Protein AF-A0A1H0ECX8-F1 (afdb_monomer_lite)

Organism: NCBI:txid206665

Secondary structure (DSSP, 8-state):
--HHHHHHHHHHHHHHHHHHTT-HHHHHHHHHHHHHHHHHHHHTT---HHHHHHHHHHHHHHHHHHHHHHHHHHHHHHHHHHHHHHHHHHHHHHS---TTTTS-----

Radius of gyration: 27.7 Å; chains: 1; bounding box: 47×52×80 Å

Sequence (108 aa):
MSQLLCDLKQIVENEIKALQEENIEEVQKHAKRRAEMIKSALKQNNLSLEVLLKLQEMNSQVLAIAKQLHEALGEQLKKTRRENQRFLGYKQAVMPVSSFSKYVNKRS

Foldseek 3Di:
DPPLLVVLVVLLVQLLVCVVVVPVVSVVVSVVVSVVSVVVCVVVVVDDPVSVVVVVVSVVVSVVSVVVSVVVVVVVVVVVVVVVVVVVVVVVVPPPPPPPPPPPDDDD

pLDDT: mean 81.73, std 12.4, range [46.03, 93.38]

Structure (mmCIF, N/CA/C/O backbone):
data_AF-A0A1H0ECX8-F1
#
_entry.id   AF-A0A1H0ECX8-F1
#
loop_
_atom_site.group_PDB
_atom_site.id
_atom_site.type_symbol
_atom_site.label_atom_id
_atom_site.label_alt_id
_atom_site.label_comp_id
_atom_site.label_asym_id
_atom_site.label_entity_id
_atom_site.label_seq_id
_atom_site.pdbx_PDB_ins_code
_atom_site.Cartn_x
_atom_site.Cartn_y
_atom_site.Cartn_z
_atom_site.occupancy
_atom_site.B_iso_or_equiv
_atom_site.auth_seq_id
_atom_site.auth_comp_id
_atom_site.auth_asym_id
_atom_site.auth_atom_id
_atom_site.pdbx_PDB_model_num
ATOM 1 N N . MET A 1 1 ? -3.942 12.365 23.736 1.00 54.47 1 MET A N 1
ATOM 2 C CA . MET A 1 1 ? -3.993 11.576 22.483 1.00 54.47 1 MET A CA 1
ATOM 3 C C . MET A 1 1 ? -4.379 10.153 22.848 1.00 54.47 1 MET A C 1
ATOM 5 O O . MET A 1 1 ? -3.849 9.657 23.833 1.00 54.47 1 MET A O 1
ATOM 9 N N . SER A 1 2 ? -5.329 9.532 22.143 1.00 70.69 2 SER A N 1
ATOM 10 C CA . SER A 1 2 ? -5.725 8.142 22.411 1.00 70.69 2 SER A CA 1
ATOM 11 C C . SER A 1 2 ? -4.541 7.204 22.143 1.00 70.69 2 SER A C 1
ATOM 13 O O . SER A 1 2 ? -3.895 7.327 21.104 1.00 70.69 2 SER A O 1
ATOM 15 N N . GLN A 1 3 ? -4.246 6.277 23.064 1.00 83.25 3 GLN A N 1
ATOM 16 C CA . GLN A 1 3 ? -3.158 5.290 22.913 1.00 83.25 3 GLN A CA 1
ATOM 17 C C . GLN A 1 3 ? -3.243 4.544 21.571 1.00 83.25 3 GLN A C 1
ATOM 19 O O . GLN A 1 3 ? -2.239 4.389 20.887 1.00 83.25 3 GLN A O 1
ATOM 24 N N . LEU A 1 4 ? -4.466 4.235 21.128 1.00 82.56 4 LEU A N 1
ATOM 25 C CA . LEU A 1 4 ? -4.754 3.617 19.835 1.00 82.56 4 LEU A CA 1
ATOM 26 C C . LEU A 1 4 ? -4.146 4.366 18.637 1.00 82.56 4 LEU A C 1
ATOM 28 O O . LEU A 1 4 ? -3.660 3.745 17.696 1.00 82.56 4 LEU A O 1
ATOM 32 N N . LEU A 1 5 ? -4.182 5.701 18.649 1.00 84.00 5 LEU A N 1
ATOM 33 C CA . LEU A 1 5 ? -3.683 6.502 17.533 1.00 84.00 5 LEU A CA 1
ATOM 34 C C . LEU A 1 5 ? -2.152 6.543 17.514 1.00 84.00 5 LEU A C 1
ATOM 36 O O . LEU A 1 5 ? -1.563 6.525 16.436 1.00 84.00 5 LEU A O 1
ATOM 40 N N . CYS A 1 6 ? -1.510 6.547 18.685 1.00 86.69 6 CYS A N 1
ATOM 41 C CA . CYS A 1 6 ? -0.057 6.410 18.783 1.00 86.69 6 CYS A CA 1
ATOM 42 C C . CYS A 1 6 ? 0.405 5.047 18.252 1.00 86.69 6 CYS A C 1
ATOM 44 O O . CYS A 1 6 ? 1.308 4.998 17.417 1.00 86.69 6 CYS A O 1
ATOM 46 N N . ASP A 1 7 ? -0.260 3.966 18.663 1.00 89.25 7 ASP A N 1
ATOM 47 C CA . ASP A 1 7 ? 0.084 2.608 18.235 1.00 89.25 7 ASP A CA 1
ATOM 48 C C . ASP A 1 7 ? -0.119 2.423 16.723 1.00 89.25 7 ASP A C 1
ATOM 50 O O . ASP A 1 7 ? 0.748 1.886 16.029 1.00 89.25 7 ASP A O 1
ATOM 54 N N . LEU A 1 8 ? -1.233 2.928 16.176 1.00 88.38 8 LEU A N 1
ATOM 55 C CA . LEU A 1 8 ? -1.501 2.891 14.734 1.00 88.38 8 LEU A CA 1
ATOM 56 C C . LEU A 1 8 ? -0.485 3.712 13.943 1.00 88.38 8 LEU A C 1
ATOM 58 O O . LEU A 1 8 ? -0.054 3.277 12.874 1.00 88.38 8 LEU A O 1
ATOM 62 N N . LYS A 1 9 ? -0.064 4.866 14.470 1.00 89.88 9 LYS A N 1
ATOM 63 C CA . LYS A 1 9 ? 0.985 5.684 13.856 1.00 89.88 9 LYS A CA 1
ATOM 64 C C . LYS A 1 9 ? 2.304 4.940 13.775 1.00 89.88 9 LYS A C 1
ATOM 66 O O . LYS A 1 9 ? 2.899 4.896 12.704 1.00 89.88 9 LYS A O 1
ATOM 71 N N . GLN A 1 10 ? 2.703 4.280 14.853 1.00 92.06 10 GLN A N 1
ATOM 72 C CA . GLN A 1 10 ? 3.933 3.502 14.870 1.00 92.06 10 GLN A CA 1
ATOM 73 C C . GLN A 1 10 ? 3.883 2.318 13.890 1.00 92.06 10 GLN A C 1
ATOM 75 O O . GLN A 1 10 ? 4.869 2.033 13.212 1.00 92.06 10 GLN A O 1
ATOM 80 N N . ILE A 1 11 ? 2.732 1.644 13.764 1.00 92.25 11 ILE A N 1
ATOM 81 C CA . ILE A 1 11 ? 2.559 0.569 12.773 1.00 92.25 11 ILE A CA 1
ATOM 82 C C . ILE A 1 11 ? 2.695 1.113 11.348 1.00 92.25 11 ILE A C 1
ATOM 84 O O . ILE A 1 11 ? 3.380 0.492 10.541 1.00 92.25 11 ILE A O 1
ATOM 88 N N . VAL A 1 12 ? 2.083 2.260 11.045 1.00 90.56 12 VAL A N 1
ATOM 89 C CA . VAL A 1 12 ? 2.162 2.878 9.713 1.00 90.56 12 VAL A CA 1
ATOM 90 C C . VAL A 1 12 ? 3.574 3.360 9.391 1.00 90.56 12 VAL A C 1
ATOM 92 O O . VAL A 1 12 ? 4.043 3.147 8.280 1.00 90.56 12 VAL A O 1
ATOM 95 N N . GLU A 1 13 ? 4.289 3.947 10.350 1.00 91.31 13 GLU A N 1
ATOM 96 C CA . GLU A 1 13 ? 5.692 4.335 10.159 1.00 91.31 13 GLU A CA 1
ATOM 97 C C . GLU A 1 13 ? 6.577 3.122 9.840 1.00 91.31 13 GLU A C 1
ATOM 99 O O . GLU A 1 13 ? 7.422 3.194 8.949 1.00 91.31 13 GLU A O 1
ATOM 104 N N . ASN A 1 14 ? 6.357 1.990 10.514 1.00 92.00 14 ASN A N 1
ATOM 105 C CA . ASN A 1 14 ? 7.073 0.748 10.220 1.00 92.00 14 ASN A CA 1
ATOM 106 C C . ASN A 1 14 ? 6.663 0.144 8.868 1.00 92.00 14 ASN A C 1
ATOM 108 O O . ASN A 1 14 ? 7.517 -0.350 8.142 1.00 92.00 14 ASN A O 1
ATOM 112 N N . GLU A 1 15 ? 5.384 0.227 8.492 1.00 90.06 15 GLU A N 1
ATOM 113 C CA . GLU A 1 15 ? 4.893 -0.197 7.173 1.00 90.06 15 GLU A CA 1
ATOM 114 C C . GLU A 1 15 ? 5.542 0.625 6.048 1.00 90.06 15 GLU A C 1
ATOM 116 O O . GLU A 1 15 ? 5.953 0.064 5.036 1.00 90.06 15 GLU A O 1
ATOM 121 N N . ILE A 1 16 ? 5.704 1.938 6.243 1.00 88.44 16 ILE A N 1
ATOM 122 C CA . ILE A 1 16 ? 6.389 2.826 5.292 1.00 88.44 16 ILE A CA 1
ATOM 123 C C . ILE A 1 16 ? 7.876 2.480 5.186 1.00 88.44 16 ILE A C 1
ATOM 125 O O . ILE A 1 16 ? 8.397 2.419 4.075 1.00 88.44 16 ILE A O 1
ATOM 129 N N . LYS A 1 17 ? 8.558 2.222 6.308 1.00 91.12 17 LYS A N 1
ATOM 130 C CA . LYS A 1 17 ? 9.966 1.787 6.290 1.00 91.12 17 LYS A CA 1
ATOM 131 C C . LYS A 1 17 ? 10.136 0.462 5.551 1.00 91.12 17 LYS A C 1
ATOM 133 O O . LYS A 1 17 ? 10.961 0.376 4.652 1.00 91.12 17 LYS A O 1
ATOM 138 N N . ALA A 1 18 ? 9.293 -0.525 5.846 1.00 89.94 18 ALA A N 1
ATOM 139 C CA . ALA A 1 18 ? 9.322 -1.813 5.160 1.00 89.94 18 ALA A CA 1
ATOM 140 C C . ALA A 1 18 ? 9.012 -1.680 3.655 1.00 89.94 18 ALA A C 1
ATOM 142 O O . ALA A 1 18 ? 9.593 -2.396 2.843 1.00 89.94 18 ALA A O 1
ATOM 143 N N . LEU A 1 19 ? 8.145 -0.735 3.260 1.00 85.62 19 LEU A N 1
ATOM 144 C CA . LEU A 1 19 ? 7.922 -0.396 1.849 1.00 85.62 19 LEU A CA 1
ATOM 145 C C . LEU A 1 19 ? 9.182 0.193 1.201 1.00 85.62 19 LEU A C 1
ATOM 147 O O . LEU A 1 19 ? 9.503 -0.174 0.077 1.00 85.62 19 LEU A O 1
ATOM 151 N N . GLN A 1 20 ? 9.898 1.083 1.892 1.00 86.31 20 GLN A N 1
ATOM 152 C CA . GLN A 1 20 ? 11.147 1.676 1.394 1.00 86.31 20 GLN A CA 1
ATOM 153 C C . GLN A 1 20 ? 12.284 0.656 1.271 1.00 86.31 20 GLN A C 1
ATOM 155 O O . GLN A 1 20 ? 13.109 0.770 0.372 1.00 86.31 20 GLN A O 1
ATOM 160 N N . GLU A 1 21 ? 12.313 -0.339 2.154 1.00 89.12 21 GLU A N 1
ATOM 161 C CA . GLU A 1 21 ? 13.278 -1.444 2.141 1.00 89.12 21 GLU A CA 1
ATOM 162 C C . GLU A 1 21 ? 12.886 -2.575 1.170 1.00 89.12 21 GLU A C 1
ATOM 164 O O . GLU A 1 21 ? 13.565 -3.596 1.110 1.00 89.12 21 GLU A O 1
ATOM 169 N N . GLU A 1 22 ? 11.787 -2.416 0.418 1.00 84.19 22 GLU A N 1
ATOM 170 C CA . GLU A 1 22 ? 11.226 -3.423 -0.498 1.00 84.19 22 GLU A CA 1
ATOM 171 C C . GLU A 1 22 ? 10.897 -4.773 0.185 1.00 84.19 22 GLU A C 1
ATOM 173 O O . GLU A 1 22 ? 10.733 -5.807 -0.469 1.00 84.19 22 GLU A O 1
ATOM 178 N N . ASN A 1 23 ? 10.724 -4.776 1.513 1.00 89.12 23 ASN A N 1
ATOM 179 C CA . ASN A 1 23 ? 10.431 -5.967 2.306 1.00 89.12 23 ASN A CA 1
ATOM 180 C C . ASN A 1 23 ? 8.920 -6.256 2.357 1.00 89.12 23 ASN A C 1
ATOM 182 O O . ASN A 1 23 ? 8.206 -5.903 3.299 1.00 89.12 23 ASN A O 1
ATOM 186 N N . ILE A 1 24 ? 8.417 -6.928 1.319 1.00 86.94 24 ILE A N 1
ATOM 187 C CA . ILE A 1 24 ? 6.981 -7.193 1.122 1.00 86.94 24 ILE A CA 1
ATOM 188 C C . ILE A 1 24 ? 6.366 -8.007 2.276 1.00 86.94 24 ILE A C 1
ATOM 190 O O . ILE A 1 24 ? 5.202 -7.792 2.632 1.00 86.94 24 ILE A O 1
ATOM 194 N N . GLU A 1 25 ? 7.117 -8.935 2.873 1.00 89.56 25 GLU A N 1
ATOM 195 C CA . GLU A 1 25 ? 6.612 -9.792 3.954 1.00 89.56 25 GLU A CA 1
ATOM 196 C C . GLU A 1 25 ? 6.285 -8.980 5.211 1.00 89.56 25 GLU A C 1
ATOM 198 O O . GLU A 1 25 ? 5.208 -9.127 5.804 1.00 89.56 25 GLU A O 1
ATOM 203 N N . GLU A 1 26 ? 7.182 -8.070 5.587 1.00 90.06 26 GLU A N 1
ATOM 204 C CA . GLU A 1 26 ? 6.979 -7.184 6.730 1.00 90.06 26 GLU A CA 1
ATOM 205 C C . GLU A 1 26 ? 5.857 -6.181 6.478 1.00 90.06 26 GLU A C 1
ATOM 207 O O . GLU A 1 26 ? 5.004 -5.990 7.351 1.00 90.06 26 GLU A O 1
ATOM 212 N N . VAL A 1 27 ? 5.769 -5.624 5.266 1.00 89.38 27 VAL A N 1
ATOM 213 C CA . VAL A 1 27 ? 4.653 -4.752 4.868 1.00 89.38 27 VAL A CA 1
ATOM 214 C C . VAL A 1 27 ? 3.315 -5.465 5.063 1.00 89.38 27 VAL A C 1
ATOM 216 O O . VAL A 1 27 ? 2.408 -4.923 5.699 1.00 89.38 27 VAL A O 1
ATOM 219 N N . GLN A 1 28 ? 3.184 -6.710 4.594 1.00 89.88 28 GLN A N 1
ATOM 220 C CA . GLN A 1 28 ? 1.949 -7.479 4.775 1.00 89.88 28 GLN A CA 1
ATOM 221 C C . GLN A 1 28 ? 1.638 -7.750 6.250 1.00 89.88 28 GLN A C 1
ATOM 223 O O . GLN A 1 28 ? 0.474 -7.689 6.660 1.00 89.88 28 GLN A O 1
ATOM 228 N N . LYS A 1 29 ? 2.657 -8.049 7.060 1.00 93.38 29 LYS A N 1
ATOM 229 C CA . LYS A 1 29 ? 2.503 -8.273 8.501 1.00 93.38 29 LYS A CA 1
ATOM 230 C C . LYS A 1 29 ? 1.994 -7.014 9.207 1.00 93.38 29 LYS A C 1
ATOM 232 O O . LYS A 1 29 ? 1.044 -7.096 9.990 1.00 93.38 29 LYS A O 1
ATOM 237 N N . HIS A 1 30 ? 2.576 -5.854 8.908 1.00 91.75 30 HIS A N 1
ATOM 238 C CA . HIS A 1 30 ? 2.155 -4.571 9.471 1.00 91.75 30 HIS A CA 1
ATOM 239 C C . HIS A 1 30 ? 0.753 -4.165 9.000 1.00 91.75 30 HIS A C 1
ATOM 241 O O . HIS A 1 30 ? -0.078 -3.797 9.833 1.00 91.75 30 HIS A O 1
ATOM 247 N N . ALA A 1 31 ? 0.435 -4.353 7.716 1.00 90.19 31 ALA A N 1
ATOM 248 C CA . ALA A 1 31 ? -0.889 -4.080 7.160 1.00 90.19 31 ALA A CA 1
ATOM 249 C C . ALA A 1 31 ? -1.992 -4.935 7.812 1.00 90.19 31 ALA A C 1
ATOM 251 O O . ALA A 1 31 ? -3.057 -4.420 8.166 1.00 90.19 31 ALA A O 1
ATOM 252 N N . LYS A 1 32 ? -1.739 -6.235 8.034 1.00 93.25 32 LYS A N 1
ATOM 253 C CA . LYS A 1 32 ? -2.673 -7.127 8.745 1.00 93.25 32 LYS A CA 1
ATOM 254 C C . LYS A 1 32 ? -2.900 -6.667 10.182 1.00 93.25 32 LYS A C 1
ATOM 256 O O . LYS A 1 32 ? -4.048 -6.513 10.597 1.00 93.25 32 LYS A O 1
ATOM 261 N N . ARG A 1 33 ? -1.821 -6.364 10.910 1.00 91.94 33 ARG A N 1
ATOM 262 C CA . ARG A 1 33 ? -1.893 -5.881 12.298 1.00 91.94 33 ARG A CA 1
ATOM 263 C C . ARG A 1 33 ? -2.662 -4.560 12.406 1.00 91.94 33 ARG A C 1
ATOM 265 O O . ARG A 1 33 ? -3.488 -4.402 13.303 1.00 91.94 33 ARG A O 1
ATOM 272 N N . ARG A 1 34 ? -2.445 -3.635 11.463 1.00 90.94 34 ARG A N 1
ATOM 273 C CA . ARG A 1 34 ? -3.209 -2.383 11.338 1.00 90.94 34 ARG A CA 1
ATOM 274 C C . ARG A 1 34 ? -4.697 -2.659 11.118 1.00 90.94 34 ARG A C 1
ATOM 276 O O . ARG A 1 34 ? -5.534 -2.101 11.824 1.00 90.94 34 ARG A O 1
ATOM 283 N N . ALA A 1 35 ? -5.037 -3.547 10.184 1.00 90.81 35 ALA A N 1
ATOM 284 C CA . ALA A 1 35 ? -6.424 -3.903 9.894 1.00 90.81 35 ALA A CA 1
ATOM 285 C C . ALA A 1 35 ? -7.135 -4.542 11.099 1.00 90.81 35 ALA A C 1
ATOM 287 O O . ALA A 1 35 ? -8.293 -4.226 11.369 1.00 90.81 35 ALA A O 1
ATOM 288 N N . GLU A 1 36 ? -6.458 -5.420 11.837 1.00 92.06 36 GLU A N 1
ATOM 289 C CA . GLU A 1 36 ? -6.987 -6.037 13.059 1.00 92.06 36 GLU A CA 1
ATOM 290 C C . GLU A 1 36 ? -7.256 -5.003 14.155 1.00 92.06 36 GLU A C 1
ATOM 292 O O . GLU A 1 36 ? -8.330 -5.019 14.757 1.00 92.06 36 GLU A O 1
ATOM 297 N N . MET A 1 37 ? -6.327 -4.067 14.360 1.00 89.31 37 MET A N 1
ATOM 298 C CA . MET A 1 37 ? -6.451 -3.008 15.364 1.00 89.31 37 MET A CA 1
ATOM 299 C C . MET A 1 37 ? -7.577 -2.016 15.037 1.00 89.31 37 MET A C 1
ATOM 301 O O . MET A 1 37 ? -8.329 -1.610 15.918 1.00 89.31 37 MET A O 1
ATOM 305 N N . ILE A 1 38 ? -7.758 -1.665 13.761 1.00 87.81 38 ILE A N 1
ATOM 306 C CA . ILE A 1 38 ? -8.889 -0.829 13.333 1.00 87.81 38 ILE A CA 1
ATOM 307 C C . ILE A 1 38 ? -10.211 -1.588 13.509 1.00 87.81 38 ILE A C 1
ATOM 309 O O . ILE A 1 38 ? -11.189 -1.026 14.002 1.00 87.81 38 ILE A O 1
ATOM 313 N N . LYS A 1 39 ? -10.255 -2.881 13.158 1.00 90.06 39 LYS A N 1
ATOM 314 C CA . LYS A 1 39 ? -11.453 -3.715 13.342 1.00 90.06 39 LYS A CA 1
ATOM 315 C C . LYS A 1 39 ? -11.844 -3.845 14.813 1.00 90.06 39 LYS A C 1
ATOM 317 O O . LYS A 1 39 ? -13.034 -3.787 15.116 1.00 90.06 39 LYS A O 1
ATOM 322 N N . SER A 1 40 ? -10.886 -4.037 15.719 1.00 88.69 40 SER A N 1
ATOM 323 C CA . SER A 1 40 ? -11.174 -4.109 17.155 1.00 88.69 40 SER A CA 1
ATOM 324 C C . SER A 1 40 ? -11.659 -2.762 17.697 1.00 88.69 40 SER A C 1
ATOM 326 O O . SER A 1 40 ? -12.651 -2.736 18.422 1.00 88.69 40 SER A O 1
ATOM 328 N N . ALA A 1 41 ? -11.054 -1.652 17.268 1.00 86.25 41 ALA A N 1
ATOM 329 C CA . ALA A 1 41 ? -11.474 -0.302 17.646 1.00 86.25 41 ALA A CA 1
ATOM 330 C C . ALA A 1 41 ? -12.902 0.036 17.186 1.00 86.25 41 ALA A C 1
ATOM 332 O O . ALA A 1 41 ? -13.686 0.590 17.958 1.00 86.25 41 ALA A O 1
ATOM 333 N N . LEU A 1 42 ? -13.259 -0.344 15.953 1.00 85.69 42 LEU A N 1
ATOM 334 C CA . LEU A 1 42 ? -14.608 -0.173 15.404 1.00 85.69 42 LEU A CA 1
ATOM 335 C C . LEU A 1 42 ? -15.642 -1.000 16.168 1.00 85.69 42 LEU A C 1
ATOM 337 O O . LEU A 1 42 ? -16.702 -0.485 16.505 1.00 85.69 42 LEU A O 1
ATOM 341 N N . LYS A 1 43 ? -15.328 -2.259 16.501 1.00 87.94 43 LYS A N 1
ATOM 342 C CA . LYS A 1 43 ? -16.230 -3.122 17.285 1.00 87.94 43 LYS A CA 1
ATOM 343 C C . LYS A 1 43 ? -16.526 -2.568 18.676 1.00 87.94 43 LYS A C 1
ATOM 345 O O . LYS A 1 43 ? -17.602 -2.813 19.207 1.00 87.94 43 LYS A O 1
ATOM 350 N N . GLN A 1 44 ? -15.576 -1.852 19.265 1.00 84.62 44 GLN A N 1
ATOM 351 C CA . GLN A 1 44 ? -15.736 -1.257 20.587 1.00 84.62 44 GLN A CA 1
ATOM 352 C C . GLN A 1 44 ? -16.458 0.103 20.554 1.00 84.62 44 GLN A C 1
ATOM 354 O O . GLN A 1 44 ? -16.648 0.686 21.613 1.00 84.62 44 GLN A O 1
ATOM 359 N N . ASN A 1 45 ? -16.844 0.627 19.377 1.00 74.50 45 ASN A N 1
ATOM 360 C CA . ASN A 1 45 ? -17.359 1.996 19.193 1.00 74.50 45 ASN A CA 1
ATOM 361 C C . ASN A 1 45 ? -16.453 3.084 19.810 1.00 74.50 45 ASN A C 1
ATOM 363 O O . ASN A 1 45 ? -16.898 4.184 20.126 1.00 74.50 45 ASN A O 1
ATOM 367 N N . ASN A 1 46 ? -15.156 2.797 19.943 1.00 70.00 46 ASN A N 1
ATOM 368 C CA . ASN A 1 46 ? -14.183 3.641 20.642 1.00 70.00 46 ASN A CA 1
ATOM 369 C C . ASN A 1 46 ? -13.516 4.680 19.718 1.00 70.00 46 ASN A C 1
ATOM 371 O O . ASN A 1 46 ? -12.412 5.152 19.994 1.00 70.00 46 ASN A O 1
ATOM 375 N N . LEU A 1 47 ? -14.148 5.019 18.591 1.00 79.75 47 LEU A N 1
ATOM 376 C CA . LEU A 1 47 ? -13.569 5.881 17.562 1.00 79.75 47 LEU A CA 1
ATOM 377 C C . LEU A 1 47 ? -14.351 7.187 17.452 1.00 79.75 47 LEU A C 1
ATOM 379 O O . LEU A 1 47 ? -15.499 7.206 17.017 1.00 79.75 47 LEU A O 1
ATOM 383 N N . SER A 1 48 ? -13.700 8.292 17.815 1.00 83.88 48 SER A N 1
ATOM 384 C CA . SER A 1 48 ? -14.202 9.631 17.518 1.00 83.88 48 SER A CA 1
ATOM 385 C C . SER A 1 48 ? -13.996 9.974 16.040 1.00 83.88 48 SER A C 1
ATOM 387 O O . SER A 1 48 ? -13.100 9.441 15.376 1.00 83.88 48 SER A O 1
ATOM 389 N N . LEU A 1 49 ? -14.796 10.912 15.526 1.00 84.94 49 LEU A N 1
ATOM 390 C CA . LEU A 1 49 ? -14.683 11.404 14.149 1.00 84.94 49 LEU A CA 1
ATOM 391 C C . LEU A 1 49 ? -13.263 11.902 13.822 1.00 84.94 49 LEU A C 1
ATOM 393 O O . LEU A 1 49 ? -12.731 11.602 12.757 1.00 84.94 49 LEU A O 1
ATOM 397 N N . GLU A 1 50 ? -12.616 12.598 14.758 1.00 85.44 50 GLU A N 1
ATOM 398 C CA . GLU A 1 50 ? -11.240 13.085 14.593 1.00 85.44 50 GLU A CA 1
ATOM 399 C C . GLU A 1 50 ? -10.223 11.955 14.385 1.00 85.44 50 GLU A C 1
ATOM 401 O O . GLU A 1 50 ? -9.289 12.089 13.594 1.00 85.44 50 GLU A O 1
ATOM 406 N N . VAL A 1 51 ? -10.391 10.830 15.089 1.00 83.62 51 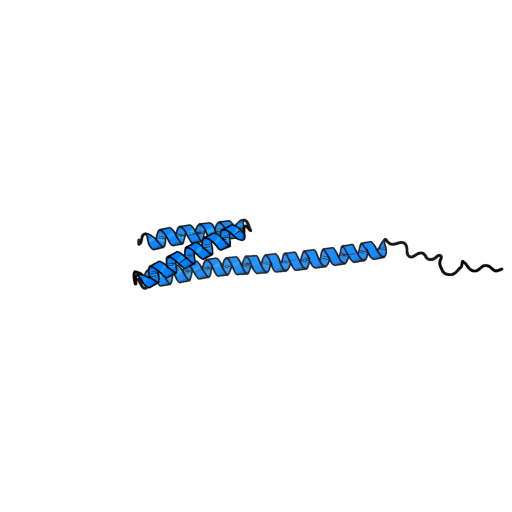VAL A N 1
ATOM 407 C CA . VAL A 1 51 ? -9.507 9.666 14.944 1.00 83.62 51 VAL A CA 1
ATOM 408 C C . VAL A 1 51 ? -9.721 9.005 13.583 1.00 83.62 51 VAL A C 1
ATOM 410 O O . VAL A 1 51 ? -8.750 8.605 12.944 1.00 83.62 51 VAL A O 1
ATOM 413 N N . LEU A 1 52 ? -10.966 8.938 13.106 1.00 85.44 52 LEU A N 1
ATOM 414 C CA . LEU A 1 52 ? -11.285 8.398 11.783 1.00 85.44 52 LEU A CA 1
ATOM 415 C C . LEU A 1 52 ? -10.673 9.237 10.653 1.00 85.44 52 LEU A C 1
ATOM 417 O O . LEU A 1 52 ? -10.087 8.666 9.735 1.00 85.44 52 LEU A O 1
ATOM 421 N N . LEU A 1 5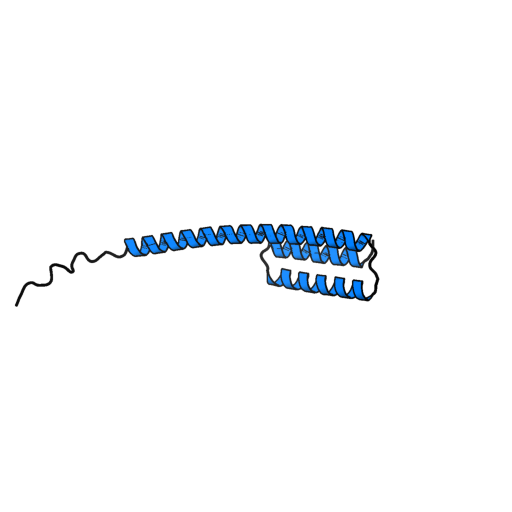3 ? -10.744 10.569 10.748 1.00 89.06 53 LEU A N 1
ATOM 422 C CA . LEU A 1 53 ? -10.125 11.470 9.768 1.00 89.06 53 LEU A CA 1
ATOM 423 C C . LEU A 1 53 ? -8.603 11.280 9.712 1.00 89.06 53 LEU A C 1
ATOM 425 O O . LEU A 1 53 ? -8.046 11.088 8.634 1.00 89.06 53 LEU A O 1
ATOM 429 N N . LYS A 1 54 ? -7.933 11.212 10.869 1.00 88.00 54 LYS A N 1
ATOM 430 C CA . LYS A 1 54 ? -6.482 10.955 10.924 1.00 88.00 54 LYS A CA 1
ATOM 431 C C . LYS A 1 54 ? -6.104 9.595 10.338 1.00 88.00 54 LYS A C 1
ATOM 433 O O . LYS A 1 54 ? -5.111 9.482 9.626 1.00 88.00 54 LYS A O 1
ATOM 438 N N . LEU A 1 55 ? -6.900 8.556 10.592 1.00 86.06 55 LEU A N 1
ATOM 439 C CA . LEU A 1 55 ? -6.666 7.237 9.998 1.00 86.06 55 LEU A CA 1
ATOM 440 C C . LEU A 1 55 ? -6.836 7.249 8.478 1.00 86.06 55 LEU A C 1
ATOM 442 O O . LEU A 1 55 ? -6.079 6.584 7.771 1.00 86.06 55 LEU A O 1
ATOM 446 N N . GLN A 1 56 ? -7.799 8.013 7.964 1.00 89.19 56 GLN A N 1
ATOM 447 C CA . GLN A 1 56 ? -7.977 8.197 6.528 1.00 89.19 56 GLN A CA 1
ATOM 448 C C . GLN A 1 56 ? -6.765 8.894 5.894 1.00 89.19 56 GLN A C 1
ATOM 450 O O . GLN A 1 56 ? -6.289 8.440 4.853 1.00 89.19 56 GLN A O 1
ATOM 455 N N . GLU A 1 57 ? -6.244 9.949 6.522 1.00 90.31 57 GLU A N 1
ATOM 456 C CA . GLU A 1 57 ? -5.036 10.653 6.068 1.00 90.31 57 GLU A CA 1
ATOM 457 C C . GLU A 1 57 ? -3.811 9.731 6.050 1.00 90.31 57 GLU A C 1
ATOM 459 O O . GLU A 1 57 ? -3.062 9.688 5.078 1.00 90.31 57 GLU A O 1
ATOM 464 N N . MET A 1 58 ? -3.620 8.926 7.093 1.00 87.69 58 MET A N 1
ATOM 465 C CA . MET A 1 58 ? -2.508 7.974 7.140 1.00 87.69 58 MET A CA 1
ATOM 466 C C . MET A 1 58 ? -2.640 6.890 6.063 1.00 87.69 58 MET A C 1
ATOM 468 O O . MET A 1 58 ? -1.662 6.519 5.415 1.00 87.69 58 MET A O 1
ATOM 472 N N . ASN A 1 59 ? -3.859 6.405 5.818 1.00 87.94 59 ASN A N 1
ATOM 473 C CA . ASN A 1 59 ? -4.111 5.436 4.755 1.00 87.94 59 ASN A CA 1
ATOM 474 C C . ASN A 1 59 ? -3.846 6.022 3.365 1.00 87.94 59 ASN A C 1
ATOM 476 O O . ASN A 1 59 ? -3.319 5.318 2.504 1.00 87.94 59 ASN A O 1
ATOM 480 N N . SER A 1 60 ? -4.199 7.289 3.130 1.00 90.50 60 SER A N 1
ATOM 481 C CA . SER A 1 60 ? -3.945 7.934 1.841 1.00 90.50 60 SER A CA 1
ATOM 482 C C . SER A 1 60 ? -2.446 8.108 1.583 1.00 90.50 60 SER A C 1
ATOM 484 O O . SER A 1 60 ? -2.003 7.868 0.460 1.00 90.50 60 SER A O 1
ATOM 486 N N . GLN A 1 61 ? -1.657 8.412 2.619 1.00 89.44 61 GLN A N 1
ATOM 487 C CA . GLN A 1 61 ? -0.194 8.479 2.537 1.00 89.44 61 GLN A CA 1
ATOM 488 C C . GLN A 1 61 ? 0.425 7.129 2.159 1.00 89.44 61 GLN A C 1
ATOM 490 O O . GLN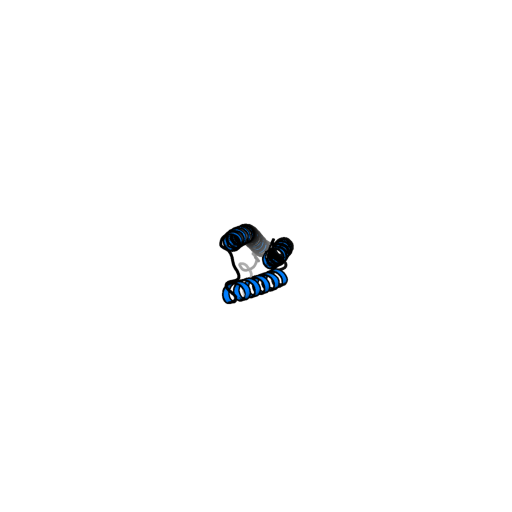 A 1 61 ? 1.188 7.054 1.196 1.00 89.44 61 GLN A O 1
ATOM 495 N N . VAL A 1 62 ? 0.054 6.047 2.854 1.00 87.56 62 VAL A N 1
ATOM 496 C CA . VAL A 1 62 ? 0.553 4.693 2.539 1.00 87.56 62 VAL A CA 1
ATOM 497 C C . VAL A 1 62 ? 0.185 4.292 1.108 1.00 87.56 62 VAL A C 1
ATOM 499 O O . VAL A 1 62 ? 1.018 3.758 0.378 1.00 87.56 62 VAL A O 1
ATOM 502 N N . LEU A 1 63 ? -1.041 4.594 0.666 1.00 88.75 63 LEU A N 1
ATOM 503 C CA . LEU A 1 63 ? -1.484 4.308 -0.701 1.00 88.75 63 LEU A CA 1
ATOM 504 C C . LEU A 1 63 ? -0.717 5.110 -1.756 1.00 88.75 63 LEU A C 1
ATOM 506 O O . LEU A 1 63 ? -0.431 4.574 -2.826 1.00 88.75 63 LEU A O 1
ATOM 510 N N . ALA A 1 64 ? -0.397 6.375 -1.484 1.00 89.69 64 ALA A N 1
ATOM 511 C CA . ALA A 1 64 ? 0.400 7.191 -2.394 1.00 89.69 64 ALA A CA 1
ATOM 512 C C . ALA A 1 64 ? 1.803 6.596 -2.583 1.00 89.69 64 ALA A C 1
ATOM 514 O O . ALA A 1 64 ? 2.244 6.427 -3.718 1.00 89.69 64 ALA A O 1
ATOM 515 N N . ILE A 1 65 ? 2.453 6.192 -1.487 1.00 86.94 65 ILE A N 1
ATOM 516 C CA . ILE A 1 65 ? 3.780 5.560 -1.514 1.00 86.94 65 ILE A CA 1
ATOM 517 C C . ILE A 1 65 ? 3.727 4.222 -2.261 1.00 86.94 65 ILE A C 1
ATOM 519 O O . ILE A 1 65 ? 4.547 3.969 -3.140 1.00 86.94 65 ILE A O 1
ATOM 523 N N . ALA A 1 66 ? 2.727 3.384 -1.977 1.00 84.31 66 ALA A N 1
ATOM 524 C CA . ALA A 1 66 ? 2.562 2.104 -2.661 1.00 84.31 66 ALA A CA 1
ATOM 525 C C . ALA A 1 66 ? 2.363 2.269 -4.179 1.00 84.31 66 ALA A C 1
ATOM 527 O O . ALA A 1 66 ? 2.908 1.488 -4.958 1.00 84.31 66 ALA A O 1
ATOM 528 N N . LYS A 1 67 ? 1.619 3.297 -4.616 1.00 89.69 67 LYS A N 1
ATOM 529 C CA . LYS A 1 67 ? 1.455 3.619 -6.044 1.00 89.69 67 LYS A CA 1
ATOM 530 C C . LYS A 1 67 ? 2.771 4.042 -6.690 1.00 89.69 67 LYS A C 1
ATOM 532 O O . LYS A 1 67 ? 3.107 3.513 -7.743 1.00 89.69 67 LYS A O 1
ATOM 537 N N . GLN A 1 68 ? 3.524 4.932 -6.044 1.00 88.62 68 GLN A N 1
ATOM 538 C CA . GLN A 1 68 ? 4.835 5.367 -6.538 1.00 88.62 68 GLN A CA 1
ATOM 539 C C . GLN A 1 68 ? 5.802 4.187 -6.685 1.00 88.62 68 GLN A C 1
ATOM 541 O O . GLN A 1 68 ? 6.472 4.053 -7.707 1.00 88.62 68 GLN A O 1
ATOM 546 N N . LEU A 1 69 ? 5.830 3.290 -5.697 1.00 85.81 69 LEU A N 1
ATOM 547 C CA . LEU A 1 69 ? 6.670 2.095 -5.737 1.00 85.81 69 LEU A CA 1
ATOM 548 C C . LEU A 1 69 ? 6.230 1.132 -6.850 1.00 85.81 69 LEU A C 1
ATOM 550 O O . LEU A 1 69 ? 7.063 0.589 -7.574 1.00 85.81 69 LEU A O 1
ATOM 554 N N . HIS A 1 70 ? 4.922 0.964 -7.049 1.00 88.56 70 HIS A N 1
ATOM 555 C CA . HIS A 1 70 ? 4.391 0.152 -8.142 1.00 88.56 70 HIS A CA 1
ATOM 556 C C . HIS A 1 70 ? 4.765 0.704 -9.526 1.00 88.56 70 HIS A C 1
ATOM 558 O O . HIS A 1 70 ? 5.152 -0.059 -10.413 1.00 88.56 70 HIS A O 1
ATOM 564 N N . GLU A 1 71 ? 4.681 2.022 -9.712 1.00 90.56 71 GLU A N 1
ATOM 565 C CA . GLU A 1 71 ? 5.103 2.692 -10.945 1.00 90.56 71 GLU A CA 1
ATOM 566 C C . GLU A 1 71 ? 6.602 2.492 -11.200 1.00 90.56 71 GLU A C 1
ATOM 568 O O . GLU A 1 71 ? 6.980 2.063 -12.294 1.00 90.56 71 GLU A O 1
ATOM 573 N N . ALA A 1 72 ? 7.441 2.689 -10.177 1.00 87.19 72 ALA A N 1
ATOM 574 C CA . ALA A 1 72 ? 8.887 2.489 -10.261 1.00 87.19 72 ALA A CA 1
ATOM 575 C C . ALA A 1 72 ? 9.260 1.045 -10.651 1.00 87.19 72 ALA A C 1
ATOM 577 O O . ALA A 1 72 ? 10.039 0.830 -11.585 1.00 87.19 72 ALA A O 1
ATOM 578 N N . LEU A 1 73 ? 8.651 0.042 -10.008 1.00 86.50 73 LEU A N 1
ATOM 579 C CA . LEU A 1 73 ? 8.836 -1.368 -10.370 1.00 86.50 73 LEU A CA 1
ATOM 580 C C . LEU A 1 73 ? 8.366 -1.654 -11.803 1.00 86.50 73 LEU A C 1
ATOM 582 O O . LEU A 1 73 ? 9.019 -2.388 -12.549 1.00 86.50 73 LEU A O 1
ATOM 586 N N . GLY A 1 74 ? 7.254 -1.049 -12.226 1.00 89.31 74 GLY A N 1
ATOM 587 C CA . GLY A 1 74 ? 6.746 -1.164 -13.591 1.00 89.31 74 GLY A CA 1
ATOM 588 C C . GLY A 1 74 ? 7.732 -0.640 -14.640 1.00 89.31 74 GLY A C 1
ATOM 589 O O . GLY A 1 74 ? 7.901 -1.251 -15.700 1.00 89.31 74 GLY A O 1
ATOM 590 N N . GLU A 1 75 ? 8.417 0.466 -14.357 1.00 91.44 75 GLU A N 1
ATOM 591 C CA . GLU A 1 75 ? 9.468 1.007 -15.223 1.00 91.44 75 GLU A CA 1
ATOM 592 C C . GLU A 1 75 ? 10.716 0.120 -15.255 1.00 91.44 75 GLU A C 1
ATOM 594 O O . GLU A 1 75 ? 11.234 -0.176 -16.339 1.00 91.44 75 GLU A O 1
ATOM 599 N N . GLN A 1 76 ? 11.162 -0.373 -14.097 1.00 88.00 76 GLN A N 1
ATOM 600 C CA . GLN A 1 76 ? 12.296 -1.294 -14.002 1.00 88.00 76 GLN A CA 1
ATOM 601 C C . GLN A 1 76 ? 12.039 -2.606 -14.759 1.00 88.00 76 GLN A C 1
ATOM 603 O O . GLN A 1 76 ? 12.909 -3.075 -15.499 1.00 88.00 76 GLN A O 1
ATOM 608 N N . LEU A 1 77 ? 10.828 -3.165 -14.665 1.00 89.44 77 LEU A N 1
ATOM 609 C CA . LEU A 1 77 ? 10.418 -4.351 -15.427 1.00 89.44 77 LEU A CA 1
ATOM 610 C C . LEU A 1 77 ? 10.401 -4.093 -16.938 1.00 89.44 77 LEU A C 1
ATOM 612 O O . LEU A 1 77 ? 10.827 -4.936 -17.731 1.00 89.44 77 LEU A O 1
ATOM 616 N N . LYS A 1 78 ? 9.949 -2.911 -17.375 1.00 91.19 78 LYS A N 1
ATOM 617 C CA . LYS A 1 78 ? 10.015 -2.526 -18.795 1.00 91.19 78 LYS A CA 1
ATOM 618 C C . LYS A 1 78 ? 11.463 -2.415 -19.271 1.00 91.19 78 LYS A C 1
ATOM 620 O O . LYS A 1 78 ? 11.769 -2.872 -20.375 1.00 91.19 78 LYS A O 1
ATOM 625 N N . LYS A 1 79 ? 12.347 -1.829 -18.460 1.00 91.00 79 LYS A N 1
ATOM 626 C CA . LYS A 1 79 ? 13.773 -1.680 -18.777 1.00 91.00 79 LYS A CA 1
ATOM 627 C C . LYS A 1 79 ? 14.465 -3.040 -18.894 1.00 91.00 79 LYS A C 1
ATOM 629 O O . LYS A 1 79 ? 15.034 -3.332 -19.943 1.00 91.00 79 LYS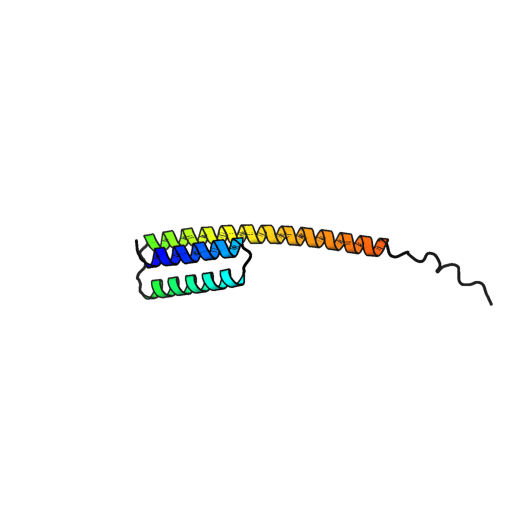 A O 1
ATOM 634 N N . THR A 1 80 ? 14.318 -3.901 -17.891 1.00 87.06 80 THR A N 1
ATOM 635 C CA . THR A 1 80 ? 14.873 -5.268 -17.901 1.00 87.06 80 THR A CA 1
ATOM 636 C C . THR A 1 80 ? 14.315 -6.112 -19.047 1.00 87.06 80 THR A C 1
ATOM 638 O O . THR A 1 80 ? 15.066 -6.834 -19.700 1.00 87.06 80 THR A O 1
ATOM 641 N N . ARG A 1 81 ? 13.024 -5.982 -19.392 1.00 88.62 81 ARG A N 1
ATOM 642 C CA . ARG A 1 81 ? 12.449 -6.657 -20.571 1.00 88.62 81 ARG A CA 1
ATOM 643 C C . ARG A 1 81 ? 13.098 -6.198 -21.879 1.00 88.62 81 ARG A C 1
ATOM 645 O O . ARG A 1 81 ? 13.389 -7.037 -22.731 1.00 88.62 81 ARG A O 1
ATOM 652 N N . ARG A 1 82 ? 13.338 -4.892 -22.045 1.00 87.81 82 ARG A N 1
ATOM 653 C CA . ARG A 1 82 ? 14.042 -4.343 -23.220 1.00 87.81 82 ARG A CA 1
ATOM 654 C C . ARG A 1 82 ? 15.492 -4.823 -23.277 1.00 87.81 82 ARG A C 1
ATOM 656 O O . ARG A 1 82 ? 15.958 -5.199 -24.347 1.00 87.81 82 ARG A O 1
ATOM 663 N N . GLU A 1 83 ? 16.193 -4.846 -22.149 1.00 86.00 83 GLU A N 1
ATOM 664 C CA . GLU A 1 83 ? 17.573 -5.344 -22.067 1.00 86.00 83 GLU A CA 1
ATOM 665 C C . GLU A 1 83 ? 17.658 -6.837 -22.401 1.00 86.00 83 GLU A C 1
ATOM 667 O O . GLU A 1 83 ? 18.459 -7.222 -23.250 1.00 86.00 83 GLU A O 1
ATOM 672 N N . ASN A 1 84 ? 16.762 -7.664 -21.856 1.00 85.19 84 ASN A N 1
ATOM 673 C CA . ASN A 1 84 ? 16.671 -9.083 -22.207 1.00 85.19 84 ASN A CA 1
ATOM 674 C C . ASN A 1 84 ? 16.400 -9.299 -23.702 1.00 85.19 84 ASN A C 1
ATOM 676 O O . ASN A 1 84 ? 17.034 -10.151 -24.321 1.00 85.19 84 ASN A O 1
ATOM 680 N N . GLN A 1 85 ? 15.511 -8.511 -24.314 1.00 84.88 85 GLN A N 1
ATOM 681 C CA . GLN A 1 85 ? 15.295 -8.566 -25.765 1.00 84.88 85 GLN A CA 1
ATOM 682 C C . GLN A 1 85 ? 16.560 -8.205 -26.554 1.00 84.88 85 GLN A C 1
ATOM 684 O O . GLN A 1 85 ? 16.876 -8.883 -27.532 1.00 84.88 85 GLN A O 1
ATOM 689 N N . ARG A 1 86 ? 17.318 -7.187 -26.121 1.00 79.12 86 ARG A N 1
ATOM 690 C CA . ARG A 1 86 ? 18.603 -6.836 -26.748 1.00 79.12 86 ARG A CA 1
ATOM 691 C C . ARG A 1 86 ? 19.607 -7.980 -26.629 1.00 79.12 86 ARG A C 1
ATOM 693 O O . ARG A 1 86 ? 20.199 -8.349 -27.637 1.00 79.12 86 ARG A O 1
ATOM 700 N N . PHE A 1 87 ? 19.765 -8.582 -25.449 1.00 79.31 87 PHE A N 1
ATOM 701 C CA . PHE A 1 87 ? 20.668 -9.724 -25.254 1.00 79.31 87 PHE A CA 1
ATOM 702 C C . PHE A 1 87 ? 20.281 -10.941 -26.100 1.00 79.31 87 PHE A C 1
ATOM 704 O O . PHE A 1 87 ? 21.158 -11.577 -26.685 1.00 79.31 87 PHE A O 1
ATOM 711 N N . LEU A 1 88 ? 18.985 -11.243 -26.230 1.00 77.38 88 LEU A N 1
ATOM 712 C CA . LEU A 1 88 ? 18.503 -12.301 -27.123 1.00 77.38 88 LEU A CA 1
ATOM 713 C C . LEU A 1 88 ? 18.824 -11.997 -28.594 1.00 77.38 88 LEU A C 1
ATOM 715 O O . LEU A 1 88 ? 19.271 -12.892 -29.311 1.00 77.38 88 LEU A O 1
ATOM 719 N N . GLY A 1 89 ? 18.668 -10.741 -29.022 1.00 71.12 89 GLY A N 1
ATOM 720 C CA . GLY A 1 89 ? 19.062 -10.292 -30.359 1.00 71.12 89 GLY A CA 1
ATOM 721 C C . GLY A 1 89 ? 20.566 -10.431 -30.614 1.00 71.12 89 GLY A C 1
ATOM 722 O O . GLY A 1 89 ? 20.966 -10.977 -31.640 1.00 71.12 89 GLY A O 1
ATOM 723 N N . TYR A 1 90 ? 21.413 -10.031 -29.658 1.00 68.75 90 TYR A N 1
ATOM 724 C CA . TYR A 1 90 ? 22.863 -10.234 -29.757 1.00 68.75 90 TYR A CA 1
ATOM 725 C C . TYR A 1 90 ? 23.232 -11.720 -29.802 1.00 68.75 90 TYR A C 1
ATOM 727 O O . TYR A 1 90 ? 24.060 -12.114 -30.616 1.00 68.75 90 TYR A O 1
ATOM 735 N N . LYS A 1 91 ? 22.585 -12.573 -28.998 1.00 65.62 91 LYS A N 1
ATOM 736 C CA . LYS A 1 91 ? 22.813 -14.026 -29.026 1.00 65.62 91 LYS A CA 1
ATOM 737 C C . LYS A 1 91 ? 22.460 -14.643 -30.386 1.00 65.62 91 LYS A C 1
ATOM 739 O O . LYS A 1 91 ? 23.172 -15.530 -30.843 1.00 65.62 91 LYS A O 1
ATOM 744 N N . GLN A 1 92 ? 21.399 -14.168 -31.041 1.00 60.88 92 GLN A N 1
ATOM 745 C CA . GLN A 1 92 ? 21.032 -14.605 -32.394 1.00 60.88 92 GLN A CA 1
ATOM 746 C C . GLN A 1 92 ? 22.005 -14.089 -33.464 1.00 60.88 92 GLN A C 1
ATOM 748 O O . GLN A 1 92 ? 22.321 -14.831 -34.387 1.00 60.88 92 GLN A O 1
ATOM 753 N N . ALA A 1 93 ? 22.519 -12.863 -33.328 1.00 60.22 93 ALA A N 1
ATOM 754 C CA . ALA A 1 93 ? 23.494 -12.288 -34.259 1.00 60.22 93 ALA A CA 1
ATOM 755 C C . ALA A 1 93 ? 24.907 -12.892 -34.122 1.00 60.22 93 ALA A C 1
ATOM 757 O O . ALA A 1 93 ? 25.651 -12.943 -35.097 1.00 60.22 93 ALA A O 1
ATOM 758 N N . VAL A 1 94 ? 25.278 -13.349 -32.921 1.00 59.47 94 VAL A N 1
ATOM 759 C CA . VAL A 1 94 ? 26.578 -13.980 -32.629 1.00 59.47 94 VAL A CA 1
ATOM 760 C C . VAL A 1 94 ? 26.586 -15.474 -32.965 1.00 59.47 94 VAL A C 1
ATOM 762 O O . VAL A 1 94 ? 27.658 -16.063 -33.060 1.00 59.47 94 VAL A O 1
ATOM 765 N N . MET A 1 95 ? 25.429 -16.106 -33.200 1.00 55.72 95 MET A N 1
ATOM 766 C CA . MET A 1 95 ? 25.410 -17.434 -33.815 1.00 55.72 95 MET A CA 1
ATOM 767 C C . MET A 1 95 ? 25.946 -17.286 -35.245 1.00 55.72 95 MET A C 1
ATOM 769 O O . MET A 1 95 ? 25.286 -16.635 -36.059 1.00 55.72 95 MET A O 1
ATOM 773 N N . PRO A 1 96 ? 27.122 -17.849 -35.584 1.00 58.94 96 PRO A N 1
ATOM 774 C CA . PRO A 1 96 ? 27.595 -17.812 -36.954 1.00 58.94 96 PRO A CA 1
ATOM 775 C C . PRO A 1 96 ? 26.573 -18.569 -37.801 1.00 58.94 96 PRO A C 1
ATOM 777 O O . PRO A 1 96 ? 26.450 -19.791 -37.708 1.00 58.94 96 PRO A O 1
ATOM 780 N N . VAL A 1 97 ? 25.800 -17.833 -38.601 1.00 59.19 97 VAL A N 1
ATOM 781 C CA . VAL A 1 97 ? 24.948 -18.417 -39.633 1.00 59.19 97 VAL A CA 1
ATOM 782 C C . VAL A 1 97 ? 25.893 -19.207 -40.522 1.00 59.19 97 VAL A C 1
ATOM 784 O O . VAL A 1 97 ? 26.718 -18.616 -41.218 1.00 59.19 97 VAL A O 1
ATOM 787 N N . SER A 1 98 ? 25.840 -20.540 -40.447 1.00 58.88 98 SER A N 1
ATOM 788 C CA . SER A 1 98 ? 26.701 -21.388 -41.262 1.00 58.88 98 SER A CA 1
ATOM 789 C C . SER A 1 98 ? 26.316 -21.147 -42.724 1.00 58.88 98 SER A C 1
ATOM 791 O O . SER A 1 98 ? 25.357 -21.710 -43.252 1.00 58.88 98 SER A O 1
ATOM 793 N N . SER A 1 99 ? 27.059 -20.274 -43.394 1.00 55.84 99 SER A N 1
ATOM 794 C CA . SER A 1 99 ? 26.933 -19.967 -44.819 1.00 55.84 99 SER A CA 1
ATOM 795 C C . SER A 1 99 ? 27.365 -21.150 -45.704 1.00 55.84 99 SER A C 1
ATOM 797 O O . SER A 1 99 ? 27.298 -21.075 -46.928 1.00 55.84 99 SER A O 1
ATOM 799 N N . PHE A 1 100 ? 27.747 -22.275 -45.089 1.00 55.38 100 PHE A N 1
ATOM 800 C CA . PHE A 1 100 ? 28.307 -23.467 -45.722 1.00 55.38 100 PHE A CA 1
ATOM 801 C C . PHE A 1 100 ? 27.295 -24.549 -46.142 1.00 55.38 100 PHE A C 1
ATOM 803 O O . PHE A 1 100 ? 27.701 -25.572 -46.683 1.00 55.38 100 PHE A O 1
ATOM 810 N N . SER A 1 101 ? 25.981 -24.349 -45.989 1.00 55.25 101 SER A N 1
ATOM 811 C CA . SER A 1 101 ? 24.989 -25.383 -46.352 1.00 55.25 101 SER A CA 1
ATOM 812 C C . SER A 1 101 ? 24.583 -25.425 -47.841 1.00 55.25 101 SER A C 1
ATOM 814 O O . SER A 1 101 ? 23.727 -26.230 -48.202 1.00 55.25 101 SER A O 1
ATOM 816 N N . LYS A 1 102 ? 25.141 -24.586 -48.730 1.00 55.44 102 LYS A N 1
ATOM 817 C CA . LYS A 1 102 ? 24.758 -24.579 -50.165 1.00 55.44 102 LYS A CA 1
ATOM 818 C C . LYS A 1 102 ? 25.748 -25.255 -51.121 1.00 55.44 102 LYS A C 1
ATOM 820 O O . LYS A 1 102 ? 25.416 -25.405 -52.291 1.00 55.44 102 LYS A O 1
ATOM 825 N N . TYR A 1 103 ? 26.915 -25.701 -50.648 1.00 58.59 103 TYR A N 1
ATOM 826 C CA . TYR A 1 103 ? 27.955 -26.272 -51.523 1.00 58.59 103 TYR A CA 1
ATOM 827 C C . TYR A 1 103 ? 28.412 -27.693 -51.167 1.00 58.59 103 TYR A C 1
ATOM 829 O O . TYR A 1 103 ? 29.264 -28.243 -51.864 1.00 58.59 103 TYR A O 1
ATOM 837 N N . VAL A 1 104 ? 27.815 -28.345 -50.163 1.00 59.09 104 VAL A N 1
ATOM 838 C CA . VAL A 1 104 ? 28.059 -29.774 -49.889 1.00 59.09 104 VAL A CA 1
ATOM 839 C C . VAL A 1 104 ? 27.094 -30.627 -50.715 1.00 59.09 104 VAL A C 1
ATOM 841 O O . VAL A 1 104 ? 26.232 -31.324 -50.198 1.00 59.09 104 VAL A O 1
ATOM 844 N N . ASN A 1 105 ? 27.213 -30.524 -52.036 1.00 58.81 105 ASN A N 1
ATOM 845 C CA . ASN A 1 105 ? 26.815 -31.600 -52.936 1.00 58.81 105 ASN A CA 1
ATOM 846 C C . ASN A 1 105 ? 27.714 -31.573 -54.177 1.00 58.81 105 ASN A C 1
ATOM 848 O O . ASN A 1 105 ? 27.312 -31.181 -55.272 1.00 58.81 105 ASN A O 1
ATOM 852 N N . LYS A 1 106 ? 28.979 -31.956 -53.992 1.00 52.38 10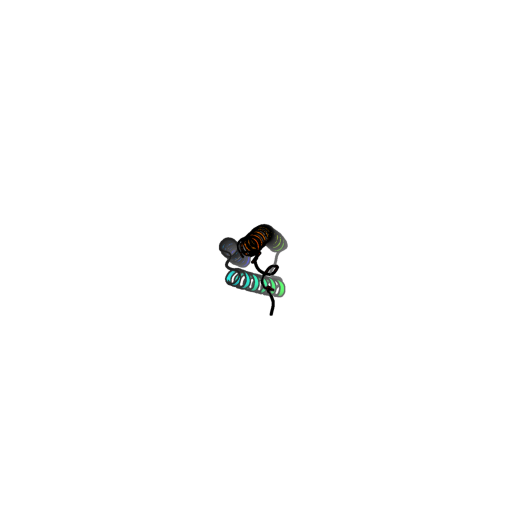6 LYS A N 1
ATOM 853 C CA . LYS A 1 106 ? 29.773 -32.503 -55.091 1.00 52.38 106 LYS A CA 1
ATOM 854 C C . LYS A 1 106 ? 29.653 -34.026 -55.001 1.00 52.38 106 LYS A C 1
ATOM 856 O O . LYS A 1 106 ? 30.345 -34.627 -54.191 1.00 52.38 106 LYS A O 1
ATOM 861 N N . ARG A 1 107 ? 28.668 -34.550 -55.748 1.00 53.31 107 ARG A N 1
ATOM 862 C CA . ARG A 1 107 ? 28.643 -35.794 -56.558 1.00 53.31 107 ARG A CA 1
ATOM 863 C C . ARG A 1 107 ? 29.621 -36.903 -56.125 1.00 53.31 107 ARG A C 1
ATOM 865 O O . ARG A 1 107 ? 30.815 -36.650 -56.032 1.00 53.31 107 ARG A O 1
ATOM 872 N N . SER A 1 108 ? 29.138 -38.098 -55.756 1.00 46.03 108 SER A N 1
ATOM 873 C CA . SER A 1 108 ? 28.816 -39.212 -56.684 1.00 46.03 108 SER A CA 1
ATOM 874 C C . SER A 1 108 ? 29.962 -39.536 -57.633 1.0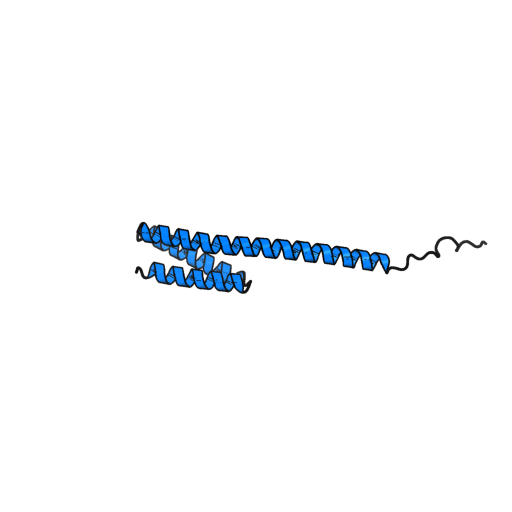0 46.03 108 SER A C 1
ATOM 876 O O . SER A 1 108 ? 30.211 -38.673 -58.506 1.00 46.03 108 SER A O 1
#